Protein AF-A0A5N7IVK4-F1 (afdb_monomer_lite)

Foldseek 3Di:
DPPPVVVVLVVVVVVVVVVQVVQVPPDDDPDDDDQARWDKDFQQDCPDPVGNVLLCVLCVLQVDDSPDPLRIDGARDDDAFDVVSNVVSSVQSVVQSVVCVSPNVSSSVSSVVVVVVCRVPVCSRPPVVVVVD

Sequence (133 aa):
GGGGKKVELNKQQKDYNKAVEESKNAKGDKGVTQAKPNQVHHFATNKSKKYTQQFEQITNKYKLNLDDMWNKELMPHQGRHPYAYHDYMLEQMKKFDKIANGNQDKFLKLYEQVKQKVINNPDMITKDYWNKK

Organism: NCBI:txid238834

InterPro domains:
  IPR032871 AHH domain-containing protein [PF14412] (25-112)

pLDDT: mean 84.59, std 17.97, range [39.44, 98.81]

Structure (mmCIF, N/CA/C/O backbone):
data_AF-A0A5N7IVK4-F1
#
_entry.id   AF-A0A5N7IVK4-F1
#
loop_
_atom_site.group_PDB
_atom_site.id
_atom_site.type_symbol
_atom_site.label_atom_id
_atom_site.label_alt_id
_atom_site.label_comp_id
_atom_site.label_asym_id
_atom_site.label_entity_id
_atom_site.label_seq_id
_atom_site.pdbx_PDB_ins_code
_atom_site.Cartn_x
_atom_site.Cartn_y
_atom_site.Cartn_z
_atom_site.occupancy
_atom_site.B_iso_or_equiv
_atom_site.auth_seq_id
_atom_site.auth_comp_id
_atom_site.auth_asym_id
_atom_site.auth_atom_id
_atom_site.pdbx_PDB_model_num
ATOM 1 N N . GLY A 1 1 ? 1.601 -8.514 30.998 1.00 39.44 1 GLY A N 1
ATOM 2 C CA . GLY A 1 1 ? 2.723 -8.976 30.159 1.00 39.44 1 GLY A CA 1
ATOM 3 C C . GLY A 1 1 ? 2.622 -8.346 28.784 1.00 39.44 1 GLY A C 1
ATOM 4 O O . GLY A 1 1 ? 1.619 -8.554 28.124 1.00 39.44 1 GLY A O 1
ATOM 5 N N . GLY A 1 2 ? 3.604 -7.536 28.379 1.00 44.12 2 GLY A N 1
ATOM 6 C CA . GLY A 1 2 ? 3.595 -6.808 27.094 1.00 44.12 2 GLY A CA 1
ATOM 7 C C . GLY A 1 2 ? 4.959 -6.739 26.394 1.00 44.12 2 GLY A C 1
ATOM 8 O O . GLY A 1 2 ? 5.130 -5.960 25.463 1.00 44.12 2 GLY A O 1
ATOM 9 N N . GLY A 1 3 ? 5.944 -7.526 26.848 1.00 39.94 3 GLY A N 1
ATOM 10 C CA . GLY A 1 3 ? 7.329 -7.456 26.365 1.00 39.94 3 GLY A CA 1
ATOM 11 C C . GLY A 1 3 ? 7.613 -8.231 25.072 1.00 39.94 3 GLY A C 1
ATOM 12 O O . GLY A 1 3 ? 8.464 -7.808 24.299 1.00 39.94 3 GLY A O 1
ATOM 13 N N . GLY A 1 4 ? 6.884 -9.320 24.792 1.00 46.75 4 GLY A N 1
ATOM 14 C CA . GLY A 1 4 ? 7.210 -10.247 23.694 1.00 46.75 4 GLY A CA 1
ATOM 15 C C . GLY A 1 4 ? 7.151 -9.623 22.294 1.00 46.75 4 GLY A C 1
ATOM 16 O O . GLY A 1 4 ? 8.138 -9.652 21.565 1.00 46.75 4 GLY A O 1
ATOM 17 N N . LYS A 1 5 ? 6.037 -8.961 21.945 1.00 50.41 5 LYS A N 1
ATOM 18 C CA . LYS A 1 5 ? 5.843 -8.370 20.604 1.00 50.41 5 LYS A CA 1
ATOM 19 C C . LYS A 1 5 ? 6.836 -7.248 20.280 1.00 50.41 5 LYS A C 1
ATOM 21 O O . LYS A 1 5 ? 7.242 -7.096 19.135 1.00 50.41 5 LYS A O 1
ATOM 26 N N . LYS A 1 6 ? 7.242 -6.455 21.279 1.00 48.50 6 LYS A N 1
ATOM 27 C CA . LYS A 1 6 ? 8.149 -5.311 21.075 1.00 48.50 6 LYS A CA 1
ATOM 28 C C . LYS A 1 6 ? 9.596 -5.764 20.837 1.00 48.50 6 LYS A C 1
ATOM 30 O O . LYS A 1 6 ? 10.315 -5.139 20.064 1.00 48.50 6 LYS A O 1
ATOM 35 N N . VAL A 1 7 ? 10.009 -6.864 21.471 1.00 56.56 7 VAL A N 1
ATOM 36 C CA . VAL A 1 7 ? 11.328 -7.483 21.258 1.00 56.56 7 VAL A CA 1
ATOM 37 C C . VAL A 1 7 ? 11.402 -8.147 19.881 1.00 56.56 7 VAL A C 1
ATOM 39 O O . VAL A 1 7 ? 12.408 -8.000 19.191 1.00 56.56 7 VAL A O 1
ATOM 42 N N . GLU A 1 8 ? 10.327 -8.807 19.450 1.00 60.22 8 GLU A N 1
ATOM 43 C CA . GLU A 1 8 ? 10.246 -9.455 18.137 1.00 60.22 8 GLU A CA 1
ATOM 44 C C . GLU A 1 8 ? 10.251 -8.441 16.981 1.00 60.22 8 GLU A C 1
ATOM 46 O O . GLU A 1 8 ? 11.047 -8.587 16.055 1.00 60.22 8 GLU A O 1
ATOM 51 N N . LEU A 1 9 ? 9.489 -7.342 17.091 1.00 52.50 9 LEU A N 1
ATOM 52 C CA . LEU A 1 9 ? 9.530 -6.226 16.131 1.00 52.50 9 LEU A CA 1
ATOM 53 C C . LEU A 1 9 ? 10.931 -5.602 16.027 1.00 52.50 9 LEU A C 1
ATOM 55 O O . LEU A 1 9 ? 11.411 -5.328 14.929 1.00 52.50 9 LEU A O 1
ATOM 59 N N . ASN A 1 10 ? 11.627 -5.430 17.156 1.00 62.62 10 ASN A N 1
ATOM 60 C CA . ASN A 1 10 ? 12.996 -4.907 17.167 1.00 62.62 10 ASN A CA 1
ATOM 61 C C . ASN A 1 10 ? 14.008 -5.874 16.533 1.00 62.62 10 ASN A C 1
A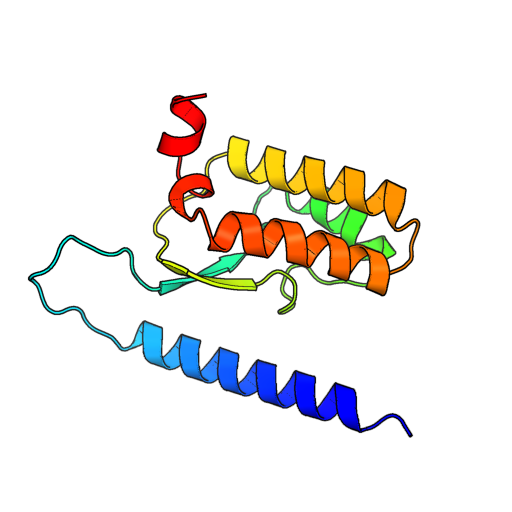TOM 63 O O . ASN A 1 10 ? 14.979 -5.425 15.923 1.00 62.62 10 ASN A O 1
ATOM 67 N N . LYS A 1 11 ? 13.808 -7.189 16.676 1.00 70.06 11 LYS A N 1
ATOM 68 C CA . LYS A 1 11 ? 14.648 -8.200 16.024 1.00 70.06 11 LYS A CA 1
ATOM 69 C C . LYS A 1 11 ? 14.399 -8.220 14.516 1.00 70.06 11 LYS A C 1
ATOM 71 O O . LYS A 1 11 ? 15.352 -8.107 13.755 1.00 70.06 11 LYS A O 1
ATOM 76 N N . GLN A 1 12 ? 13.136 -8.235 14.098 1.00 63.88 12 GLN A N 1
ATOM 77 C CA . GLN A 1 12 ? 12.758 -8.189 12.686 1.00 63.88 12 GLN A CA 1
ATOM 78 C C . GLN A 1 12 ? 13.276 -6.911 11.999 1.00 63.88 12 GLN A C 1
ATOM 80 O O . GLN A 1 12 ? 13.771 -6.977 10.878 1.00 63.88 12 GLN A O 1
ATOM 85 N N . GLN A 1 13 ? 13.269 -5.767 12.696 1.00 63.31 13 GLN A N 1
ATOM 86 C CA . GLN A 1 13 ? 13.864 -4.519 12.204 1.00 63.31 13 GLN A CA 1
ATOM 87 C C . GLN A 1 13 ? 15.392 -4.602 12.052 1.00 63.31 13 GLN A C 1
ATOM 89 O O . GLN A 1 13 ? 15.940 -4.058 11.091 1.00 63.31 13 GLN A O 1
ATOM 94 N N . LYS A 1 14 ? 16.094 -5.271 12.978 1.00 71.81 14 LYS A N 1
ATOM 95 C CA . LYS A 1 14 ? 17.550 -5.484 12.888 1.00 71.81 14 LYS A CA 1
ATOM 96 C C . LYS A 1 14 ? 17.917 -6.417 11.738 1.00 71.81 14 LYS A C 1
ATOM 98 O O . LYS A 1 14 ? 18.824 -6.090 10.976 1.00 71.81 14 LYS A O 1
ATOM 103 N N . ASP A 1 15 ? 17.203 -7.529 11.601 1.00 74.31 15 ASP A N 1
ATOM 104 C CA . ASP A 1 15 ? 17.441 -8.517 10.546 1.00 74.31 15 ASP A CA 1
ATOM 105 C C . ASP A 1 15 ? 17.164 -7.905 9.164 1.00 74.31 15 ASP A C 1
ATOM 107 O O . ASP A 1 15 ? 17.970 -8.051 8.244 1.00 74.31 15 ASP A O 1
ATOM 111 N N . TYR A 1 16 ? 16.098 -7.105 9.052 1.00 69.31 16 TYR A N 1
ATOM 112 C CA . TYR A 1 16 ? 15.799 -6.311 7.862 1.00 69.31 16 TYR A CA 1
ATOM 113 C C . TYR A 1 16 ? 16.929 -5.329 7.518 1.00 69.31 16 TYR A C 1
ATOM 115 O O . TYR A 1 16 ? 17.406 -5.306 6.386 1.00 69.31 16 TYR A O 1
ATOM 123 N N . ASN A 1 17 ? 17.408 -4.546 8.491 1.00 74.62 17 ASN A N 1
ATOM 124 C CA . ASN A 1 17 ? 18.499 -3.598 8.252 1.00 74.62 17 ASN A CA 1
ATOM 125 C C . ASN A 1 17 ? 19.785 -4.314 7.804 1.00 74.62 17 ASN A C 1
ATOM 127 O O . ASN A 1 17 ? 20.458 -3.832 6.898 1.00 74.62 17 ASN A O 1
ATOM 131 N N . LYS A 1 18 ? 20.102 -5.481 8.382 1.00 78.94 18 LYS A N 1
ATOM 132 C CA . LYS A 1 18 ? 21.262 -6.292 7.983 1.00 78.94 18 LYS A CA 1
ATOM 133 C C . LYS A 1 18 ? 21.142 -6.786 6.539 1.00 78.94 18 LYS A C 1
ATOM 135 O O . LYS A 1 18 ? 22.077 -6.600 5.766 1.00 78.94 18 LYS A O 1
ATOM 140 N N . ALA A 1 19 ? 19.987 -7.334 6.156 1.00 72.38 19 ALA A N 1
ATOM 141 C CA . ALA A 1 19 ? 19.742 -7.814 4.795 1.00 72.38 19 ALA A CA 1
ATOM 142 C C . ALA A 1 19 ? 19.838 -6.688 3.747 1.00 72.38 19 ALA A C 1
ATOM 144 O O . ALA A 1 19 ? 20.356 -6.895 2.650 1.00 72.38 19 ALA A O 1
ATOM 145 N N . VAL A 1 20 ? 19.385 -5.478 4.096 1.00 67.88 20 VAL A N 1
ATOM 146 C CA . VAL A 1 20 ? 19.503 -4.287 3.239 1.00 67.88 20 VAL A CA 1
ATOM 147 C C . VAL A 1 20 ? 20.958 -3.838 3.072 1.00 67.88 20 VAL A C 1
ATOM 149 O O . VAL A 1 20 ? 21.345 -3.423 1.982 1.00 67.88 20 VAL A O 1
ATOM 152 N N . GLU A 1 21 ? 21.782 -3.909 4.118 1.00 70.56 21 GLU A N 1
ATOM 153 C CA . GLU A 1 21 ? 23.212 -3.586 4.005 1.00 70.56 21 GLU A CA 1
ATOM 154 C C . GLU A 1 21 ? 23.985 -4.646 3.203 1.00 70.56 21 GLU A C 1
ATOM 156 O O . GLU A 1 21 ? 24.858 -4.309 2.402 1.00 70.56 21 GLU A O 1
ATOM 161 N N . GLU A 1 22 ? 23.628 -5.923 3.343 1.00 72.25 22 GLU A N 1
ATOM 162 C CA . GLU A 1 22 ? 24.202 -7.015 2.549 1.00 72.25 22 GLU A CA 1
ATOM 163 C C . GLU A 1 22 ? 23.844 -6.883 1.057 1.00 72.25 2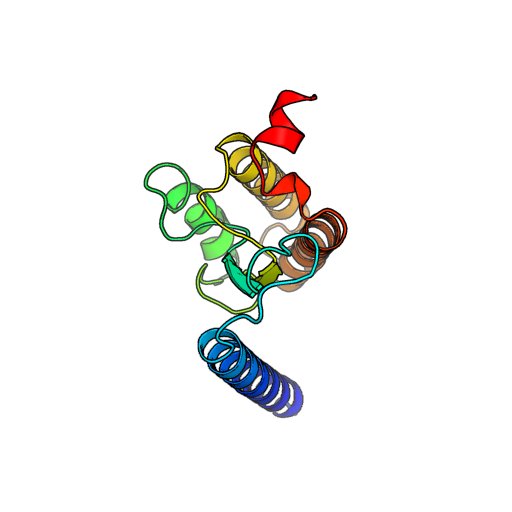2 GLU A C 1
ATOM 165 O O . GLU A 1 22 ? 24.716 -7.044 0.200 1.00 72.25 22 GLU A O 1
ATOM 170 N N . SER A 1 23 ? 22.603 -6.496 0.725 1.00 63.66 23 SER A N 1
ATOM 171 C CA . SER A 1 23 ? 22.173 -6.328 -0.671 1.00 63.66 23 SER A CA 1
ATOM 172 C C . SER A 1 23 ? 22.825 -5.133 -1.374 1.00 63.66 23 SER A C 1
ATOM 174 O O . SER A 1 23 ? 23.066 -5.190 -2.580 1.00 63.66 23 SER A O 1
ATOM 176 N N . LYS A 1 24 ? 23.174 -4.067 -0.639 1.00 59.81 24 LYS A N 1
ATOM 177 C CA . LYS A 1 24 ? 23.931 -2.919 -1.173 1.00 59.81 24 LYS A CA 1
ATOM 178 C C . LYS A 1 24 ? 25.370 -3.278 -1.561 1.00 59.81 24 LYS A C 1
ATOM 180 O O . LYS A 1 24 ? 25.922 -2.647 -2.460 1.00 59.81 24 LYS A O 1
ATOM 185 N N . ASN A 1 25 ? 25.971 -4.267 -0.895 1.00 55.34 25 ASN A N 1
ATOM 186 C CA . ASN A 1 25 ? 27.380 -4.633 -1.073 1.00 55.34 25 ASN A CA 1
ATOM 187 C C . ASN A 1 25 ? 27.618 -5.739 -2.114 1.00 55.34 25 ASN A C 1
ATOM 189 O O . ASN A 1 25 ? 28.764 -5.970 -2.505 1.00 55.34 25 ASN A O 1
ATOM 193 N N . ALA A 1 26 ? 26.564 -6.390 -2.612 1.00 56.19 26 ALA A N 1
ATOM 194 C CA . ALA A 1 26 ? 26.670 -7.384 -3.676 1.00 56.19 26 ALA A CA 1
ATOM 195 C C . ALA A 1 26 ? 26.950 -6.710 -5.037 1.00 56.19 26 ALA A C 1
ATOM 197 O O . ALA A 1 26 ? 26.041 -6.385 -5.803 1.00 56.19 26 ALA A O 1
ATOM 198 N N . LYS A 1 27 ? 28.232 -6.478 -5.351 1.00 47.84 27 LYS A N 1
ATOM 199 C CA . LYS A 1 27 ? 28.678 -6.125 -6.708 1.00 47.84 27 LYS A CA 1
ATOM 200 C C . LYS A 1 27 ? 28.568 -7.359 -7.607 1.00 47.84 27 LYS A C 1
ATOM 202 O O . LYS A 1 27 ? 29.120 -8.406 -7.294 1.00 47.84 27 LYS A O 1
ATOM 207 N N . GLY A 1 28 ? 27.808 -7.204 -8.691 1.00 50.00 28 GLY A N 1
ATOM 208 C CA . GLY A 1 28 ? 27.343 -8.285 -9.552 1.00 50.00 28 GLY A CA 1
ATOM 209 C C . GLY A 1 28 ? 28.432 -9.018 -10.327 1.00 50.00 28 GLY A C 1
ATOM 210 O O . GLY A 1 28 ? 29.359 -8.404 -10.858 1.00 50.00 28 GLY A O 1
ATOM 211 N N . ASP A 1 29 ? 28.229 -10.327 -10.444 1.00 41.09 29 ASP A N 1
ATOM 212 C CA . ASP A 1 29 ? 28.932 -11.178 -11.391 1.00 41.09 29 ASP A CA 1
ATOM 213 C C . ASP A 1 29 ? 28.067 -11.372 -12.647 1.00 41.09 29 ASP A C 1
ATOM 215 O O . ASP A 1 29 ? 26.850 -11.580 -12.582 1.00 41.09 29 ASP A O 1
ATOM 219 N N . LYS A 1 30 ? 28.686 -11.188 -13.812 1.00 48.69 30 LYS A N 1
ATOM 220 C CA . LYS A 1 30 ? 28.020 -11.124 -15.117 1.00 48.69 30 LYS A CA 1
ATOM 221 C C . LYS A 1 30 ? 27.851 -12.536 -15.664 1.00 48.69 30 LYS A C 1
ATOM 223 O O . LYS A 1 30 ? 28.805 -13.082 -16.206 1.00 48.69 30 LYS A O 1
ATOM 228 N N . GLY A 1 31 ? 26.642 -13.096 -15.620 1.00 45.00 31 GLY A N 1
ATOM 229 C CA . GLY A 1 31 ? 26.423 -14.359 -16.332 1.00 45.00 31 GLY A CA 1
ATOM 230 C C . GLY A 1 31 ? 25.178 -15.173 -16.017 1.00 45.00 31 GLY A C 1
ATOM 231 O O . GLY A 1 31 ? 25.266 -16.385 -16.079 1.00 45.00 31 GLY A O 1
ATOM 232 N N . VAL A 1 32 ? 24.032 -14.578 -15.688 1.00 41.41 32 VAL A N 1
ATOM 233 C CA . VAL A 1 32 ? 22.738 -15.286 -15.616 1.00 41.41 32 VAL A CA 1
ATOM 234 C C . VAL A 1 32 ? 21.662 -14.242 -15.924 1.00 41.41 32 VAL A C 1
ATOM 236 O O . VAL A 1 32 ? 21.833 -13.095 -15.515 1.00 41.41 32 VAL A O 1
ATOM 239 N N . THR A 1 33 ? 20.616 -14.588 -16.689 1.00 47.25 33 THR A N 1
ATOM 240 C CA . THR A 1 33 ? 19.435 -13.744 -17.005 1.00 47.25 33 THR A CA 1
ATOM 241 C C . THR A 1 33 ? 19.232 -12.635 -15.969 1.00 47.25 33 THR A C 1
ATOM 243 O O . THR A 1 33 ? 18.952 -12.977 -14.824 1.00 47.25 33 THR A O 1
ATOM 246 N N . GLN A 1 34 ? 19.451 -11.355 -16.325 1.00 51.41 34 GLN A N 1
ATOM 247 C CA . GLN A 1 34 ? 19.572 -10.237 -15.368 1.00 51.41 34 GLN A CA 1
ATOM 248 C C . GLN A 1 34 ? 18.381 -10.178 -14.396 1.00 51.41 34 GLN A C 1
ATOM 250 O O . GLN A 1 34 ? 17.379 -9.508 -14.648 1.00 51.41 34 GLN A O 1
ATOM 255 N N . ALA A 1 35 ? 18.498 -10.869 -13.264 1.00 66.62 35 ALA A N 1
ATOM 256 C CA . ALA A 1 35 ? 17.595 -10.709 -12.147 1.00 66.62 35 ALA A CA 1
ATOM 257 C C . ALA A 1 35 ? 17.800 -9.284 -11.630 1.00 66.62 35 ALA A C 1
ATOM 259 O O . ALA A 1 35 ? 18.933 -8.844 -11.414 1.00 66.62 35 ALA A O 1
ATOM 260 N N . LYS A 1 36 ? 16.708 -8.524 -11.504 1.00 76.00 36 LYS A N 1
ATOM 261 C CA . LYS A 1 36 ? 16.769 -7.155 -10.980 1.00 76.00 36 LYS A CA 1
ATOM 262 C C . LYS A 1 36 ? 17.384 -7.191 -9.574 1.00 76.00 36 LYS A C 1
ATOM 264 O O . LYS A 1 36 ? 17.096 -8.131 -8.832 1.00 76.00 36 LYS A O 1
ATOM 269 N N . PRO A 1 37 ? 18.202 -6.195 -9.190 1.00 85.00 37 PRO A N 1
ATOM 270 C CA . PRO A 1 37 ? 18.767 -6.153 -7.849 1.00 85.00 37 PRO A CA 1
ATOM 271 C C . PRO A 1 37 ? 17.654 -6.121 -6.797 1.00 85.00 37 PRO A C 1
ATOM 273 O O . PRO A 1 37 ? 16.605 -5.506 -7.000 1.00 85.00 37 PRO A O 1
ATOM 276 N N . ASN A 1 38 ? 17.904 -6.761 -5.657 1.00 85.44 38 ASN A N 1
ATOM 277 C CA . ASN A 1 38 ? 17.010 -6.683 -4.511 1.00 85.44 38 ASN A CA 1
ATOM 278 C C . ASN A 1 38 ? 17.085 -5.284 -3.891 1.00 85.44 38 ASN A C 1
ATOM 280 O O . ASN A 1 38 ? 18.141 -4.848 -3.427 1.00 85.44 38 ASN A O 1
ATOM 284 N N . GLN A 1 39 ? 15.954 -4.587 -3.875 1.00 87.38 39 GLN A N 1
ATOM 285 C CA . GLN A 1 39 ? 15.816 -3.251 -3.312 1.00 87.38 39 GLN A CA 1
ATOM 286 C C . GLN A 1 39 ? 14.650 -3.210 -2.324 1.00 87.38 39 GLN A C 1
ATOM 288 O O . GLN A 1 39 ? 13.703 -3.994 -2.411 1.00 87.38 39 GLN A O 1
ATOM 293 N N . VAL A 1 40 ? 14.751 -2.302 -1.352 1.00 90.88 40 VAL A N 1
ATOM 294 C CA . VAL A 1 40 ? 13.653 -2.006 -0.432 1.00 90.88 40 VAL A CA 1
ATOM 295 C C . VAL A 1 40 ? 12.518 -1.376 -1.224 1.00 90.88 40 VAL A C 1
ATOM 297 O O . VAL A 1 40 ? 12.628 -0.238 -1.688 1.00 90.88 40 VAL A O 1
ATOM 300 N N . HIS A 1 41 ? 11.424 -2.113 -1.327 1.00 93.19 41 HIS A N 1
ATOM 301 C CA . HIS A 1 41 ? 10.229 -1.710 -2.032 1.00 93.19 41 HIS A CA 1
ATOM 302 C C . HIS A 1 41 ? 9.188 -1.150 -1.059 1.00 93.19 41 HIS A C 1
ATOM 304 O O . HIS A 1 41 ? 8.783 -1.837 -0.123 1.00 93.19 41 HIS A O 1
ATOM 310 N N . HIS A 1 42 ? 8.704 0.070 -1.309 1.00 95.62 42 HIS A N 1
ATOM 311 C CA . HIS A 1 42 ? 7.529 0.630 -0.632 1.00 95.62 42 HIS A CA 1
ATOM 312 C C . HIS A 1 42 ? 6.271 0.341 -1.453 1.00 95.62 42 HIS A C 1
ATOM 314 O O . HIS A 1 42 ? 6.111 0.894 -2.543 1.00 95.62 42 HIS A O 1
ATOM 320 N N . PHE A 1 43 ? 5.351 -0.472 -0.928 1.00 96.75 43 PHE A N 1
ATOM 321 C CA . PHE A 1 43 ? 4.122 -0.844 -1.647 1.00 96.75 43 PHE A CA 1
ATOM 322 C C . PHE A 1 43 ? 3.178 0.357 -1.826 1.00 96.75 43 PHE A C 1
ATOM 324 O O . PHE A 1 43 ? 2.744 0.672 -2.936 1.00 96.75 43 PHE A O 1
ATOM 331 N N . ALA A 1 44 ? 2.913 1.090 -0.746 1.00 97.50 44 ALA A N 1
ATOM 332 C CA . ALA A 1 44 ? 2.342 2.431 -0.781 1.00 97.50 44 ALA A CA 1
ATOM 333 C C . ALA A 1 44 ? 3.478 3.464 -0.744 1.00 97.50 44 ALA A C 1
ATOM 335 O O . ALA A 1 44 ? 4.236 3.545 0.219 1.00 97.50 44 ALA A O 1
ATOM 336 N N . THR A 1 45 ? 3.637 4.263 -1.798 1.00 95.69 45 THR A N 1
ATOM 337 C CA . THR A 1 45 ? 4.761 5.210 -1.867 1.00 95.69 45 THR A CA 1
ATOM 338 C C . THR A 1 45 ? 4.601 6.369 -0.880 1.00 95.69 45 THR A C 1
ATOM 340 O O . THR A 1 45 ? 3.535 6.971 -0.790 1.00 95.69 45 THR A O 1
ATOM 343 N N . ASN A 1 46 ? 5.692 6.725 -0.196 1.00 95.81 46 ASN A N 1
ATOM 344 C CA . ASN A 1 46 ? 5.805 7.933 0.626 1.00 95.81 46 ASN A CA 1
ATOM 345 C C . ASN A 1 46 ? 6.485 9.109 -0.104 1.00 95.81 46 ASN A C 1
ATOM 347 O O . ASN A 1 46 ? 6.666 10.173 0.477 1.00 95.81 46 ASN A O 1
ATOM 351 N N . LYS A 1 47 ? 6.845 8.961 -1.387 1.00 92.94 47 LYS A N 1
ATOM 352 C CA . LYS A 1 47 ? 7.617 9.967 -2.152 1.00 92.94 47 LYS A CA 1
ATOM 353 C C . LYS A 1 47 ? 6.863 10.576 -3.338 1.00 92.94 47 LYS A C 1
ATOM 355 O O . LYS A 1 47 ? 7.414 11.414 -4.051 1.00 92.94 47 LYS A O 1
ATOM 360 N N . SER A 1 48 ? 5.623 10.162 -3.599 1.00 94.50 48 SER A N 1
ATOM 361 C CA . SER A 1 48 ? 4.863 10.639 -4.756 1.00 94.50 48 SER A CA 1
ATOM 362 C C . SER A 1 48 ? 3.985 11.837 -4.423 1.00 94.50 48 SER A C 1
ATOM 364 O O . SER A 1 48 ? 3.045 11.727 -3.641 1.00 94.50 48 SER A O 1
ATOM 366 N N . LYS A 1 49 ? 4.181 12.945 -5.147 1.00 95.31 49 LYS A N 1
ATOM 367 C CA . LYS A 1 49 ? 3.304 14.127 -5.070 1.00 95.31 49 LYS A CA 1
ATOM 368 C C . LYS A 1 49 ? 1.827 13.811 -5.353 1.00 95.31 49 LYS A C 1
ATOM 370 O O . LYS A 1 49 ? 0.958 14.503 -4.846 1.00 95.31 49 LYS A O 1
ATOM 375 N N . LYS A 1 50 ? 1.540 12.779 -6.160 1.00 96.31 50 LYS A N 1
ATOM 376 C CA . LYS A 1 50 ? 0.168 12.376 -6.523 1.00 96.31 50 LYS A CA 1
ATOM 377 C C . LYS A 1 50 ? -0.474 11.445 -5.488 1.00 96.31 50 LYS A C 1
ATOM 379 O O . LYS A 1 50 ? -1.684 11.507 -5.284 1.00 96.31 50 LYS A O 1
ATOM 384 N N . TYR A 1 51 ? 0.308 10.558 -4.871 1.00 98.00 51 TYR A N 1
ATOM 385 C CA . TYR A 1 51 ? -0.242 9.436 -4.101 1.00 98.00 51 TYR A CA 1
ATOM 386 C C . TYR A 1 51 ? 0.020 9.503 -2.599 1.00 98.00 51 TYR A C 1
ATOM 388 O O . TYR A 1 51 ? -0.840 9.050 -1.849 1.00 98.00 51 TYR A O 1
ATOM 396 N N . THR A 1 52 ? 1.145 10.076 -2.154 1.00 98.12 52 THR A N 1
ATOM 397 C CA . THR A 1 52 ? 1.547 10.054 -0.737 1.00 98.12 52 THR A CA 1
ATOM 398 C C . THR A 1 52 ? 0.427 10.562 0.170 1.00 98.12 52 THR A C 1
ATOM 400 O O . THR A 1 52 ? -0.002 9.839 1.061 1.00 98.12 52 THR A O 1
ATOM 403 N N . GLN A 1 53 ? -0.148 11.732 -0.130 1.00 98.38 53 GLN A N 1
ATOM 404 C CA . GLN A 1 53 ? -1.209 12.321 0.694 1.00 98.38 53 GLN A CA 1
ATOM 405 C C . GLN A 1 53 ? -2.458 11.427 0.796 1.00 98.38 53 GLN A C 1
ATOM 407 O O . GLN A 1 53 ? -3.079 11.344 1.851 1.00 98.38 53 GLN A O 1
ATOM 412 N N . GLN A 1 54 ? -2.829 10.729 -0.282 1.00 98.62 54 GLN A N 1
ATOM 413 C CA . GLN A 1 54 ? -4.000 9.844 -0.282 1.00 98.62 54 GLN A CA 1
ATOM 414 C C . GLN A 1 54 ? -3.750 8.572 0.534 1.00 98.62 54 GLN A C 1
ATOM 416 O O . GLN A 1 54 ? -4.661 8.068 1.191 1.00 98.62 54 GLN A O 1
ATOM 421 N N . PHE A 1 55 ? -2.520 8.058 0.510 1.00 98.69 55 PHE A N 1
ATOM 422 C CA . PHE A 1 55 ? -2.125 6.955 1.373 1.00 98.69 55 PHE A CA 1
ATOM 423 C C . PHE A 1 55 ? -2.105 7.383 2.844 1.00 98.69 55 PHE A C 1
ATOM 425 O O . PHE A 1 55 ? -2.714 6.704 3.667 1.00 98.69 55 PHE A O 1
ATOM 432 N N . GLU A 1 56 ? -1.514 8.538 3.159 1.00 98.56 56 GLU A N 1
ATOM 433 C CA . GLU A 1 56 ? -1.461 9.090 4.521 1.00 98.56 56 GLU A CA 1
ATOM 434 C C . GLU A 1 56 ? -2.855 9.347 5.101 1.00 98.56 56 GLU A C 1
ATOM 436 O O . GLU A 1 56 ? -3.118 9.014 6.254 1.00 98.56 56 GLU A O 1
ATOM 441 N N . GLN A 1 57 ? -3.795 9.862 4.303 1.00 98.50 57 GLN A N 1
ATOM 442 C CA . GLN A 1 57 ? -5.190 10.044 4.725 1.00 98.50 57 GLN A CA 1
ATOM 443 C C . GLN A 1 57 ? -5.842 8.747 5.227 1.00 98.50 57 GLN A C 1
ATOM 445 O O . GLN A 1 57 ? -6.693 8.792 6.117 1.00 98.50 57 GLN A O 1
ATOM 450 N N . ILE A 1 58 ? -5.456 7.597 4.670 1.00 98.69 58 ILE A N 1
ATOM 451 C CA . ILE A 1 58 ? -5.932 6.288 5.122 1.00 98.69 58 ILE A CA 1
ATOM 452 C C . ILE A 1 58 ? -5.119 5.838 6.336 1.00 98.69 58 ILE A C 1
ATOM 454 O O . ILE A 1 58 ? -5.696 5.531 7.376 1.00 98.69 58 ILE A O 1
ATOM 458 N N . THR A 1 59 ? -3.788 5.818 6.239 1.00 98.50 59 THR A N 1
ATOM 459 C CA . THR A 1 59 ? -2.919 5.225 7.269 1.00 98.50 59 THR A CA 1
ATOM 460 C C . THR A 1 59 ? -2.916 6.000 8.582 1.00 98.50 59 THR A C 1
ATOM 462 O O . THR A 1 59 ? -2.799 5.386 9.643 1.00 98.50 59 THR A O 1
ATOM 465 N N . ASN A 1 60 ? -3.148 7.315 8.550 1.00 98.38 60 ASN A N 1
ATOM 466 C CA . ASN A 1 60 ? -3.250 8.146 9.751 1.00 98.38 60 ASN A CA 1
ATOM 467 C C . ASN A 1 60 ? -4.419 7.726 10.655 1.00 98.38 60 ASN A C 1
ATOM 469 O O . ASN A 1 60 ? -4.291 7.794 11.877 1.00 98.38 60 ASN A O 1
ATOM 473 N N . LYS A 1 61 ? -5.519 7.198 10.092 1.00 98.31 61 LYS A N 1
ATOM 474 C CA . LYS A 1 61 ? -6.642 6.638 10.876 1.00 98.31 61 LYS A CA 1
ATOM 475 C C . LYS A 1 61 ? -6.212 5.452 11.742 1.00 98.31 61 LYS A C 1
ATOM 477 O O . LYS A 1 61 ? -6.796 5.205 12.791 1.00 98.31 61 LYS A O 1
ATOM 482 N N . TYR A 1 62 ? -5.178 4.745 11.297 1.00 98.44 62 TYR A N 1
ATOM 483 C CA . TYR A 1 62 ? -4.617 3.558 11.934 1.00 98.44 62 TYR A CA 1
ATOM 484 C C . TYR A 1 62 ? -3.299 3.844 12.663 1.00 98.44 62 TYR A C 1
ATOM 486 O O . TYR A 1 62 ? -2.672 2.908 13.147 1.00 98.44 62 TYR A O 1
ATOM 494 N N . LYS A 1 63 ? -2.868 5.115 12.741 1.00 98.12 63 LYS A N 1
ATOM 495 C CA . LYS A 1 63 ? -1.584 5.538 13.334 1.00 98.12 63 LYS A CA 1
ATOM 496 C C . LYS A 1 63 ? -0.367 4.831 12.714 1.00 98.12 63 LYS A C 1
ATOM 498 O O . LYS A 1 63 ? 0.584 4.501 13.416 1.00 98.12 63 LYS A O 1
ATOM 503 N N . LEU A 1 64 ? -0.414 4.585 11.405 1.00 98.25 64 LEU A N 1
ATOM 504 C CA . LEU A 1 64 ? 0.645 3.919 10.644 1.00 98.25 64 LEU A CA 1
ATOM 505 C C . LEU A 1 64 ? 1.436 4.936 9.812 1.00 98.25 64 LEU A C 1
ATOM 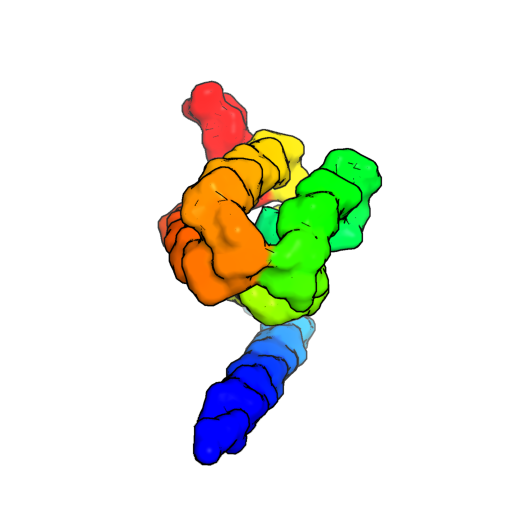507 O O . LEU A 1 64 ? 0.836 5.703 9.052 1.00 98.25 64 LEU A O 1
ATOM 511 N N . ASN A 1 65 ? 2.769 4.905 9.899 1.00 98.12 65 ASN A N 1
ATOM 512 C CA . ASN A 1 65 ? 3.638 5.695 9.030 1.00 98.12 65 ASN A CA 1
ATOM 513 C C . ASN A 1 65 ? 3.959 4.894 7.757 1.00 98.12 65 ASN A C 1
ATOM 515 O O . ASN A 1 65 ? 4.198 3.687 7.806 1.00 98.12 65 ASN A O 1
ATOM 519 N N . LEU A 1 66 ? 3.957 5.555 6.596 1.00 98.12 66 LEU A N 1
ATOM 520 C CA . LEU A 1 66 ? 4.274 4.916 5.315 1.00 98.12 66 LEU A CA 1
ATOM 521 C C . LEU A 1 66 ? 5.732 4.453 5.214 1.00 98.12 66 LEU A C 1
ATOM 523 O O . LEU A 1 66 ? 6.043 3.629 4.357 1.00 98.12 66 LEU A O 1
ATOM 527 N N . ASP A 1 67 ? 6.630 4.963 6.053 1.00 97.25 67 ASP A N 1
ATOM 528 C CA . ASP A 1 67 ? 8.008 4.482 6.116 1.00 97.25 67 ASP A CA 1
ATOM 529 C C . ASP A 1 67 ? 8.208 3.319 7.106 1.00 97.25 67 ASP A C 1
ATOM 531 O O . ASP A 1 67 ? 9.318 2.813 7.249 1.00 97.25 67 ASP A O 1
ATOM 535 N N . ASP A 1 68 ? 7.159 2.830 7.761 1.00 96.25 68 ASP A N 1
ATOM 536 C CA . ASP A 1 68 ? 7.287 1.686 8.664 1.00 96.25 68 ASP A CA 1
ATOM 537 C C . ASP A 1 68 ? 7.401 0.354 7.898 1.00 96.25 68 ASP A C 1
ATOM 539 O O . ASP A 1 68 ? 6.986 0.215 6.743 1.00 96.25 68 ASP A O 1
ATOM 543 N N . MET A 1 69 ? 7.931 -0.669 8.575 1.00 95.94 69 MET A N 1
ATOM 544 C CA . MET A 1 69 ? 8.174 -2.002 8.004 1.00 95.94 69 MET A CA 1
ATOM 545 C C . MET A 1 69 ? 6.941 -2.680 7.399 1.00 95.94 69 MET A C 1
ATOM 547 O O . MET A 1 69 ? 7.080 -3.443 6.450 1.00 95.94 69 MET A O 1
ATOM 551 N N . TRP A 1 70 ? 5.735 -2.423 7.916 1.00 97.81 70 TRP A N 1
ATOM 552 C CA . TRP A 1 70 ? 4.517 -3.060 7.396 1.00 97.81 70 TRP A CA 1
ATOM 553 C C . TRP A 1 70 ? 4.319 -2.790 5.894 1.00 97.81 70 TRP A C 1
ATOM 555 O O . TRP A 1 70 ? 3.752 -3.629 5.197 1.00 97.81 70 TRP A O 1
ATOM 565 N N . ASN A 1 71 ? 4.835 -1.658 5.401 1.00 98.19 71 ASN A N 1
ATOM 566 C CA . ASN A 1 71 ? 4.735 -1.184 4.024 1.00 98.19 71 ASN A CA 1
ATOM 567 C C . ASN A 1 71 ? 6.005 -1.447 3.186 1.00 98.19 71 ASN A C 1
ATOM 569 O O . ASN A 1 71 ? 6.125 -0.948 2.064 1.00 98.19 71 ASN A O 1
ATOM 573 N N . LYS A 1 72 ? 6.970 -2.201 3.720 1.00 96.00 72 LYS A N 1
ATOM 574 C CA . LYS A 1 72 ? 8.260 -2.465 3.078 1.00 96.00 72 LYS A CA 1
ATOM 575 C C . LYS A 1 72 ? 8.486 -3.959 2.883 1.00 96.00 72 LYS A C 1
ATOM 577 O O . LYS A 1 72 ? 8.043 -4.766 3.695 1.00 96.00 72 LYS A O 1
ATOM 582 N N . GLU A 1 73 ? 9.180 -4.310 1.808 1.00 94.31 73 GLU A N 1
ATOM 583 C CA . GLU A 1 73 ? 9.759 -5.641 1.606 1.00 94.31 73 GLU A CA 1
ATOM 584 C C . GLU A 1 73 ? 10.999 -5.545 0.712 1.00 94.31 73 GLU A C 1
ATOM 586 O O . GLU A 1 73 ? 11.092 -4.645 -0.126 1.00 94.31 73 GLU A O 1
ATOM 591 N N . LEU A 1 74 ? 11.952 -6.460 0.879 1.00 91.75 74 LEU A N 1
ATOM 592 C CA . LEU A 1 74 ? 13.085 -6.602 -0.027 1.00 91.75 74 LEU A CA 1
ATOM 593 C C . LEU A 1 74 ? 12.656 -7.428 -1.248 1.00 91.75 74 LEU A C 1
ATOM 595 O O . LEU A 1 74 ? 12.382 -8.620 -1.135 1.00 91.75 74 LEU A O 1
ATOM 599 N N . MET A 1 75 ? 12.599 -6.805 -2.426 1.00 88.56 75 MET A N 1
ATOM 600 C CA . MET A 1 75 ? 12.124 -7.462 -3.650 1.00 88.56 75 MET A CA 1
ATOM 601 C C . MET A 1 75 ? 13.032 -7.174 -4.853 1.00 88.56 75 MET A C 1
ATOM 603 O O . MET A 1 75 ? 13.653 -6.109 -4.905 1.00 88.56 75 MET A O 1
ATOM 607 N N . PRO A 1 76 ? 13.086 -8.070 -5.856 1.00 84.50 76 PRO A N 1
ATOM 608 C CA . PRO A 1 76 ? 13.814 -7.819 -7.094 1.00 84.50 76 PRO A CA 1
ATOM 609 C C . PRO A 1 76 ? 13.073 -6.763 -7.920 1.00 84.50 76 PRO A C 1
ATOM 611 O O . PRO A 1 76 ? 12.092 -7.054 -8.610 1.00 84.50 76 PRO A O 1
ATOM 614 N N . HIS A 1 77 ? 13.524 -5.510 -7.863 1.00 82.62 77 HIS A N 1
ATOM 615 C CA . HIS A 1 77 ? 12.914 -4.428 -8.631 1.00 82.62 77 HIS A CA 1
ATOM 616 C C . HIS A 1 77 ? 13.927 -3.365 -9.055 1.00 82.62 77 HIS A C 1
ATOM 618 O O . HIS A 1 77 ? 14.960 -3.160 -8.430 1.00 82.62 77 HIS A O 1
ATOM 624 N N . GLN A 1 78 ? 13.631 -2.696 -10.170 1.00 79.12 78 GLN A N 1
ATOM 625 C CA . GLN A 1 78 ? 14.448 -1.615 -10.710 1.00 79.12 78 GLN A CA 1
ATOM 626 C C . GLN A 1 78 ? 13.554 -0.628 -11.457 1.00 79.12 78 GLN A C 1
ATOM 628 O O . GLN A 1 78 ? 12.683 -1.029 -12.233 1.00 79.12 78 GLN A O 1
ATOM 633 N N . GLY A 1 79 ? 13.809 0.663 -11.254 1.00 78.56 79 GLY A N 1
ATOM 634 C CA . GLY A 1 79 ? 13.103 1.742 -11.939 1.00 78.56 79 GLY A CA 1
ATOM 635 C C . GLY A 1 79 ? 11.818 2.187 -11.238 1.00 78.56 79 GLY A C 1
ATOM 636 O O . GLY A 1 79 ? 11.517 1.793 -10.114 1.00 78.56 79 GLY A O 1
ATOM 637 N N . ARG A 1 80 ? 11.082 3.084 -11.901 1.00 83.56 80 ARG A N 1
ATOM 638 C CA . ARG A 1 80 ? 9.853 3.683 -11.365 1.00 83.56 80 ARG A CA 1
ATOM 639 C C . ARG A 1 80 ? 8.663 2.745 -11.542 1.00 83.56 80 ARG A C 1
ATOM 641 O O . ARG A 1 80 ? 8.475 2.187 -12.621 1.00 83.56 80 ARG A O 1
ATOM 648 N N . HIS A 1 81 ? 7.817 2.665 -10.521 1.00 88.25 81 HIS A N 1
ATOM 649 C CA . HIS A 1 81 ? 6.528 1.990 -10.633 1.00 88.25 81 HIS A CA 1
ATOM 650 C C . HIS A 1 81 ? 5.559 2.795 -11.511 1.00 88.25 81 HIS A C 1
ATOM 652 O O . HIS A 1 81 ? 5.552 4.032 -11.454 1.00 88.25 81 HIS A O 1
ATOM 658 N N . PRO A 1 82 ? 4.738 2.123 -12.335 1.00 93.31 82 PRO A N 1
ATOM 659 C CA . PRO A 1 82 ? 3.727 2.788 -13.145 1.00 93.31 82 PRO A CA 1
ATOM 660 C C . PRO A 1 82 ? 2.597 3.339 -12.266 1.00 93.31 82 PRO A C 1
ATOM 662 O O . PRO A 1 82 ? 2.307 2.810 -11.193 1.00 93.31 82 PRO A O 1
ATOM 665 N N . TYR A 1 83 ? 1.893 4.365 -12.748 1.00 95.31 83 TYR A N 1
ATOM 666 C CA . TYR A 1 83 ? 0.725 4.909 -12.043 1.00 95.31 83 TYR A CA 1
ATOM 667 C C . TYR A 1 83 ? -0.359 3.860 -11.791 1.00 95.31 83 TYR A C 1
ATOM 669 O O . TYR A 1 83 ? -0.896 3.829 -10.691 1.00 95.31 83 TYR A O 1
ATOM 677 N N . ALA A 1 84 ? -0.573 2.932 -12.727 1.00 96.25 84 ALA A N 1
ATOM 678 C CA . ALA A 1 84 ? -1.529 1.838 -12.568 1.00 96.25 84 ALA A CA 1
ATOM 679 C C . ALA A 1 84 ? -1.246 0.957 -11.333 1.00 96.25 84 ALA A C 1
ATOM 681 O O . ALA A 1 84 ? -2.174 0.544 -10.642 1.00 96.25 84 ALA A O 1
ATOM 682 N N . TYR A 1 85 ? 0.030 0.734 -10.994 1.00 96.31 85 TYR A N 1
ATOM 683 C CA . TYR A 1 85 ? 0.398 0.016 -9.772 1.00 96.31 85 TYR A CA 1
ATOM 684 C C . TYR A 1 85 ? -0.016 0.793 -8.513 1.00 96.31 85 TYR A C 1
ATOM 686 O O . TYR A 1 85 ? -0.605 0.231 -7.588 1.00 96.31 85 TYR A O 1
ATOM 694 N N . HIS A 1 86 ? 0.253 2.100 -8.484 1.00 96.94 86 HIS A N 1
ATOM 695 C CA . HIS A 1 86 ? -0.129 2.943 -7.352 1.00 96.94 86 HIS A CA 1
ATOM 696 C C . HIS A 1 86 ? -1.647 3.140 -7.245 1.00 96.94 86 HIS A C 1
ATOM 698 O O . HIS A 1 86 ? -2.168 3.142 -6.130 1.00 96.94 86 HIS A O 1
ATOM 704 N N . ASP A 1 87 ? -2.357 3.241 -8.371 1.00 97.94 87 ASP A N 1
ATOM 705 C CA . ASP A 1 87 ? -3.820 3.287 -8.411 1.00 97.94 87 ASP A CA 1
ATOM 706 C C . ASP A 1 87 ? -4.411 1.998 -7.819 1.00 97.94 87 ASP A C 1
ATOM 708 O O . ASP A 1 87 ? -5.278 2.065 -6.946 1.00 97.94 87 ASP A O 1
ATOM 712 N N . TYR A 1 88 ? -3.875 0.833 -8.203 1.00 98.00 88 TYR A N 1
ATOM 713 C CA . TYR A 1 88 ? -4.263 -0.458 -7.633 1.00 98.00 88 TYR A CA 1
ATOM 714 C C . TYR A 1 88 ? -4.048 -0.505 -6.117 1.00 98.00 88 TYR A C 1
ATOM 716 O O . TYR A 1 88 ? -4.976 -0.833 -5.377 1.00 98.00 88 TYR A O 1
ATOM 724 N N . MET A 1 89 ? -2.856 -0.149 -5.630 1.00 98.31 89 MET A N 1
ATOM 725 C CA . MET A 1 89 ? -2.572 -0.158 -4.190 1.00 98.31 89 MET A CA 1
ATOM 726 C C . MET A 1 89 ? -3.506 0.778 -3.415 1.00 98.31 89 MET A C 1
ATOM 728 O O . MET A 1 89 ? -4.011 0.410 -2.353 1.00 98.31 89 MET A O 1
ATOM 732 N N . LEU A 1 90 ? -3.795 1.961 -3.962 1.00 98.69 90 LEU A N 1
ATOM 733 C CA . LEU A 1 90 ? -4.720 2.913 -3.353 1.00 98.69 90 LEU A CA 1
ATOM 734 C C . LEU A 1 90 ? -6.157 2.386 -3.317 1.00 98.69 90 LEU A C 1
ATOM 736 O O . LEU A 1 90 ? -6.843 2.548 -2.307 1.00 98.69 90 LEU A O 1
ATOM 740 N N . GLU A 1 91 ? -6.620 1.734 -4.382 1.00 98.62 91 GLU A N 1
ATOM 741 C CA . GLU A 1 91 ? -7.941 1.105 -4.421 1.00 98.62 91 GLU A CA 1
ATOM 742 C C . GLU A 1 91 ? -8.072 0.009 -3.352 1.00 98.62 91 GLU A C 1
ATOM 744 O O . GLU A 1 91 ? -9.071 -0.037 -2.629 1.00 98.62 91 GLU A O 1
ATOM 749 N N . GLN A 1 92 ? -7.049 -0.838 -3.204 1.00 98.69 92 GLN A N 1
ATOM 750 C CA . GLN A 1 92 ? -7.019 -1.878 -2.173 1.00 98.69 92 GLN A CA 1
ATOM 751 C C . GLN A 1 92 ? -7.052 -1.265 -0.770 1.00 98.69 92 GLN A C 1
ATOM 753 O O . GLN A 1 92 ? -7.899 -1.639 0.037 1.00 98.69 92 GLN A O 1
ATOM 758 N N . MET A 1 93 ? -6.231 -0.245 -0.499 1.00 98.75 93 MET A N 1
ATOM 759 C CA . MET A 1 93 ? -6.245 0.448 0.794 1.00 98.75 93 MET A CA 1
ATOM 760 C C . MET A 1 93 ? -7.596 1.102 1.099 1.00 98.75 93 MET A C 1
ATOM 762 O O . MET A 1 93 ? -8.060 1.007 2.230 1.00 98.75 93 MET A O 1
ATOM 766 N N . LYS A 1 94 ? -8.278 1.697 0.110 1.00 98.81 94 LYS A N 1
ATOM 767 C CA . LYS A 1 94 ? -9.637 2.244 0.286 1.00 98.81 94 LYS A CA 1
ATOM 768 C C . LYS A 1 94 ? -10.662 1.156 0.621 1.00 98.81 94 LYS A C 1
ATOM 770 O O . LYS A 1 94 ? -11.553 1.387 1.435 1.00 98.81 94 LYS A O 1
ATOM 775 N N . LYS A 1 95 ? -10.561 -0.029 0.007 1.00 98.75 95 LYS A N 1
ATOM 776 C CA . LYS A 1 95 ? -11.419 -1.182 0.343 1.00 98.75 95 LYS A CA 1
ATOM 777 C C . LYS A 1 95 ? -11.149 -1.667 1.763 1.00 98.75 95 LYS A C 1
ATOM 779 O O . LYS A 1 95 ? -12.089 -1.875 2.526 1.00 98.75 95 LYS A O 1
ATOM 784 N N . PHE A 1 96 ? -9.878 -1.805 2.129 1.00 98.62 96 PHE A N 1
ATOM 785 C CA . PHE A 1 96 ? -9.487 -2.259 3.460 1.00 98.62 96 PHE A CA 1
ATOM 786 C C . PHE A 1 96 ? -9.879 -1.255 4.530 1.00 98.62 96 PHE A C 1
ATOM 788 O O . PHE A 1 96 ? -10.357 -1.676 5.572 1.00 98.62 96 PHE A O 1
ATOM 795 N N . ASP A 1 97 ? -9.779 0.045 4.252 1.00 98.69 97 ASP A N 1
ATOM 796 C CA . ASP A 1 97 ? -10.223 1.100 5.161 1.00 98.69 97 ASP A CA 1
ATOM 797 C C . ASP A 1 97 ? -11.710 0.955 5.517 1.00 98.69 97 ASP A C 1
ATOM 799 O O . ASP A 1 97 ? -12.075 0.940 6.691 1.00 98.69 97 ASP A O 1
ATOM 803 N N . LYS A 1 98 ? -12.566 0.731 4.510 1.00 98.56 98 LYS A N 1
ATOM 804 C CA . LYS A 1 98 ? -14.003 0.483 4.718 1.00 98.56 98 LYS A CA 1
ATOM 805 C C . LYS A 1 98 ? -14.267 -0.767 5.561 1.00 98.56 98 LYS A C 1
ATOM 807 O O . LYS A 1 98 ? -15.160 -0.766 6.399 1.00 98.56 98 LYS A O 1
ATOM 812 N N . ILE A 1 99 ? -13.507 -1.839 5.336 1.00 98.31 99 ILE A N 1
ATOM 813 C CA . ILE A 1 99 ? -13.678 -3.118 6.043 1.00 98.31 99 ILE A CA 1
ATOM 814 C C . ILE A 1 99 ? -13.133 -3.045 7.477 1.00 98.31 99 ILE A C 1
ATOM 816 O O . ILE A 1 99 ? -13.697 -3.654 8.392 1.00 98.31 99 ILE A O 1
ATOM 820 N N 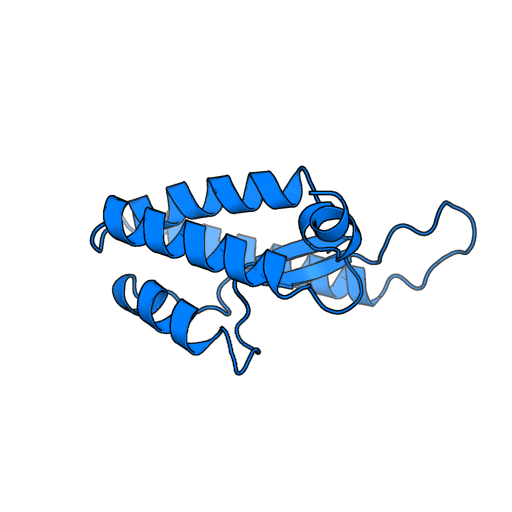. ALA A 1 100 ? -12.005 -2.366 7.664 1.00 98.25 100 ALA A N 1
ATOM 821 C CA . ALA A 1 100 ? -11.295 -2.257 8.928 1.00 98.25 100 ALA A CA 1
ATOM 822 C C . ALA A 1 100 ? -11.941 -1.234 9.862 1.00 98.25 100 ALA A C 1
ATOM 824 O O . ALA A 1 100 ? -11.953 -1.461 11.069 1.00 98.25 100 ALA A O 1
ATOM 825 N N . ASN A 1 101 ? -12.516 -0.161 9.312 1.00 97.75 101 ASN A N 1
ATOM 826 C CA . ASN A 1 101 ? -13.261 0.862 10.043 1.00 97.75 101 ASN A CA 1
ATOM 827 C C . ASN A 1 101 ? -12.508 1.368 11.291 1.00 97.75 101 ASN A C 1
ATOM 829 O O . ASN A 1 101 ? -13.030 1.349 12.403 1.00 97.75 101 ASN A O 1
ATOM 833 N N . GLY A 1 102 ? -11.233 1.736 11.119 1.00 97.00 102 GLY A N 1
ATOM 834 C CA . GLY A 1 102 ? -10.361 2.202 12.207 1.00 97.00 102 GLY A CA 1
ATOM 835 C C . GLY A 1 102 ? -9.674 1.096 13.024 1.00 97.00 102 GLY A C 1
ATOM 836 O O . GLY A 1 102 ? -8.783 1.392 13.816 1.00 97.00 102 GLY A O 1
ATOM 837 N N . ASN A 1 103 ? -10.002 -0.185 12.814 1.00 98.38 103 ASN A N 1
ATOM 838 C CA . ASN A 1 103 ? -9.279 -1.298 13.435 1.00 98.38 103 ASN A CA 1
ATOM 839 C C . ASN A 1 103 ? -7.940 -1.573 12.720 1.00 98.38 103 ASN A C 1
ATOM 841 O O . ASN A 1 103 ? -7.907 -2.133 11.622 1.00 98.38 103 ASN A O 1
ATOM 845 N N . GLN A 1 104 ? -6.832 -1.207 13.367 1.00 98.50 104 GLN A N 1
ATOM 846 C CA . GLN A 1 104 ? -5.474 -1.335 12.825 1.00 98.50 104 GLN A CA 1
ATOM 847 C C . GLN A 1 104 ? -5.077 -2.782 12.510 1.00 98.50 104 GLN A C 1
ATOM 849 O O . GLN A 1 104 ? -4.575 -3.045 11.419 1.00 98.50 104 GLN A O 1
ATOM 854 N N . ASP A 1 105 ? -5.342 -3.730 13.410 1.00 98.38 105 ASP A N 1
ATOM 855 C CA . ASP A 1 105 ? -4.969 -5.136 13.209 1.00 98.38 105 ASP A CA 1
ATOM 856 C C . ASP A 1 105 ? -5.695 -5.742 12.000 1.00 98.38 105 ASP A C 1
ATOM 858 O O . ASP A 1 105 ? -5.106 -6.466 11.193 1.00 98.38 105 ASP A O 1
ATOM 862 N N . LYS A 1 106 ? -6.977 -5.400 11.824 1.00 98.62 106 LYS A N 1
ATOM 863 C CA . LYS A 1 106 ? -7.774 -5.836 10.673 1.00 98.62 106 LYS A CA 1
ATOM 864 C C . LYS A 1 106 ? -7.263 -5.222 9.370 1.00 98.62 106 LYS A C 1
ATOM 866 O O . LYS A 1 106 ? -7.177 -5.934 8.370 1.00 98.62 106 LYS A O 1
ATOM 871 N N . PHE A 1 107 ? -6.899 -3.938 9.384 1.00 98.75 107 PHE A N 1
ATOM 872 C CA . PHE A 1 107 ? -6.300 -3.272 8.228 1.00 98.75 107 PHE A CA 1
ATOM 873 C C . PHE A 1 107 ? -4.982 -3.940 7.824 1.00 98.75 107 PHE A C 1
ATOM 875 O O . PHE A 1 107 ? -4.827 -4.325 6.667 1.00 98.75 107 PHE A O 1
ATOM 882 N N . LEU A 1 108 ? -4.068 -4.145 8.778 1.00 98.69 108 LEU A N 1
ATOM 883 C CA . LEU A 1 108 ? -2.767 -4.770 8.529 1.00 98.69 108 LEU A CA 1
ATOM 884 C C . LEU A 1 108 ? -2.905 -6.205 8.011 1.00 98.69 108 LEU A C 1
ATOM 886 O O . LEU A 1 108 ? -2.196 -6.583 7.083 1.00 98.69 108 LEU A O 1
ATOM 890 N N . LYS A 1 109 ? -3.859 -6.988 8.533 1.00 98.44 109 LYS A N 1
ATOM 891 C CA . LYS A 1 109 ? -4.119 -8.351 8.042 1.00 98.44 109 LYS A CA 1
ATOM 892 C C . LYS A 1 109 ? -4.559 -8.371 6.574 1.00 98.44 109 LYS A C 1
ATOM 894 O O . LYS A 1 109 ? -4.109 -9.227 5.819 1.00 98.44 109 LYS A O 1
ATOM 899 N N . LEU A 1 110 ? -5.422 -7.441 6.162 1.00 98.62 110 LEU A N 1
ATOM 900 C CA . LEU A 1 110 ? -5.847 -7.304 4.761 1.00 98.62 110 LEU A CA 1
ATOM 901 C C . LEU A 1 110 ? -4.714 -6.766 3.878 1.00 98.62 110 LEU A C 1
ATOM 903 O O . LEU A 1 110 ? -4.514 -7.230 2.756 1.00 98.62 110 LEU A O 1
ATOM 907 N N . TYR A 1 111 ? -3.942 -5.813 4.400 1.00 98.56 111 TYR A N 1
ATOM 908 C CA . TYR A 1 111 ? -2.802 -5.246 3.696 1.00 98.56 111 TYR A CA 1
ATOM 909 C C . TYR A 1 111 ? -1.711 -6.291 3.425 1.00 98.56 111 TYR A C 1
ATOM 911 O O . TYR A 1 111 ? -1.155 -6.353 2.331 1.00 98.56 111 TYR A O 1
ATOM 919 N N . GLU A 1 112 ? -1.446 -7.178 4.380 1.00 98.19 112 GLU A N 1
ATOM 920 C CA . GLU A 1 112 ? -0.477 -8.254 4.184 1.00 98.19 112 GLU A CA 1
ATOM 921 C C . GLU A 1 112 ? -0.909 -9.203 3.053 1.00 98.19 112 GLU A C 1
ATOM 923 O O . GLU A 1 112 ? -0.085 -9.610 2.240 1.00 98.19 112 GLU A O 1
ATOM 928 N N . GLN A 1 113 ? -2.210 -9.471 2.894 1.00 97.50 113 GLN A N 1
ATOM 929 C CA . GLN A 1 113 ? -2.710 -10.276 1.771 1.00 97.50 113 GLN A CA 1
ATOM 930 C C . GLN A 1 113 ? -2.424 -9.623 0.410 1.00 97.50 113 GLN A C 1
ATOM 932 O O . GLN A 1 113 ? -2.037 -10.316 -0.535 1.00 97.50 113 GLN A O 1
ATOM 937 N N . VAL A 1 114 ? -2.578 -8.295 0.288 1.00 97.62 114 VAL A N 1
ATOM 938 C CA . VAL A 1 114 ? -2.234 -7.608 -0.969 1.00 97.62 114 VAL A CA 1
ATOM 939 C C . VAL A 1 114 ? -0.726 -7.573 -1.202 1.00 97.62 114 VAL A C 1
ATOM 941 O O . VAL A 1 114 ? -0.300 -7.759 -2.343 1.00 97.62 114 VAL A O 1
ATOM 944 N N . LYS A 1 115 ? 0.085 -7.406 -0.148 1.00 96.75 115 LYS A N 1
ATOM 945 C CA . LYS A 1 115 ? 1.546 -7.498 -0.255 1.00 96.75 115 LYS A CA 1
ATOM 946 C C . LYS A 1 115 ? 1.973 -8.855 -0.782 1.00 96.75 115 LYS A C 1
ATOM 948 O O . LYS A 1 115 ? 2.676 -8.899 -1.782 1.00 96.75 115 LYS A O 1
ATOM 953 N N . GLN A 1 116 ? 1.495 -9.943 -0.180 1.00 96.75 116 GLN A N 1
ATOM 954 C CA . GLN A 1 116 ? 1.833 -11.301 -0.613 1.00 96.75 116 GLN A CA 1
ATOM 955 C C . GLN A 1 116 ? 1.440 -11.549 -2.072 1.00 96.75 116 GLN A C 1
ATOM 957 O O . GLN A 1 116 ? 2.190 -12.163 -2.823 1.00 96.75 116 GLN A O 1
ATOM 962 N N . LYS A 1 117 ? 0.314 -10.993 -2.533 1.00 96.19 117 LYS A N 1
ATOM 963 C CA . LYS A 1 117 ? -0.061 -11.047 -3.953 1.00 96.19 117 LYS A CA 1
ATOM 964 C C . LYS A 1 117 ? 0.941 -10.330 -4.867 1.00 96.19 117 LYS A C 1
ATOM 966 O O . LYS A 1 117 ? 1.219 -10.833 -5.949 1.00 96.19 117 LYS A O 1
ATOM 971 N N . VAL A 1 118 ? 1.455 -9.169 -4.460 1.00 94.75 118 VAL A N 1
ATOM 972 C CA . VAL A 1 118 ? 2.475 -8.429 -5.224 1.00 94.75 118 VAL A CA 1
ATOM 973 C C . VAL A 1 118 ? 3.834 -9.133 -5.150 1.00 94.75 118 VAL A C 1
ATOM 975 O O . VAL A 1 118 ? 4.516 -9.225 -6.163 1.00 94.75 118 VAL A O 1
ATOM 978 N N . ILE A 1 119 ? 4.203 -9.683 -3.991 1.00 92.62 119 ILE A N 1
ATOM 979 C CA . ILE A 1 119 ? 5.434 -10.465 -3.793 1.00 92.62 119 ILE A CA 1
ATOM 980 C C . ILE A 1 119 ? 5.444 -11.695 -4.704 1.00 92.62 119 ILE A C 1
ATOM 982 O O . ILE A 1 119 ? 6.416 -11.925 -5.417 1.00 92.62 119 ILE A O 1
ATOM 986 N N . ASN A 1 120 ? 4.332 -12.429 -4.750 1.00 92.69 120 ASN A N 1
ATOM 987 C CA . ASN A 1 120 ? 4.178 -13.622 -5.585 1.00 92.69 120 ASN A CA 1
ATOM 988 C C . ASN A 1 120 ? 3.979 -13.303 -7.078 1.00 92.69 120 ASN A C 1
ATOM 990 O O . ASN A 1 120 ? 3.966 -14.215 -7.902 1.00 92.69 120 ASN A O 1
ATOM 994 N N . ASN A 1 121 ? 3.802 -12.029 -7.438 1.00 91.12 121 ASN A N 1
ATOM 995 C CA . ASN A 1 121 ? 3.674 -11.572 -8.818 1.00 91.12 121 ASN A CA 1
ATOM 996 C C . ASN A 1 121 ? 4.449 -10.256 -9.024 1.00 91.12 121 ASN A C 1
ATOM 998 O O . ASN A 1 121 ? 3.841 -9.189 -9.184 1.00 91.12 121 ASN A O 1
ATOM 1002 N N . PRO A 1 122 ? 5.795 -10.308 -9.010 1.00 88.50 122 PRO A N 1
ATOM 1003 C CA . PRO A 1 122 ? 6.633 -9.112 -9.031 1.00 88.50 122 PRO A CA 1
ATOM 1004 C C . PRO A 1 122 ? 6.473 -8.296 -10.320 1.00 88.50 122 PRO A C 1
ATOM 1006 O O . PRO A 1 122 ? 6.719 -7.092 -10.310 1.00 88.50 122 PRO A O 1
ATOM 1009 N N . ASP A 1 123 ? 5.977 -8.886 -11.411 1.00 89.56 123 ASP A N 1
ATOM 1010 C CA . ASP A 1 123 ? 5.679 -8.157 -12.647 1.00 89.56 123 ASP A CA 1
ATOM 1011 C C . ASP A 1 123 ? 4.641 -7.048 -12.435 1.00 89.56 123 ASP A C 1
ATOM 1013 O O . ASP A 1 123 ? 4.698 -6.030 -13.128 1.00 89.56 123 ASP A O 1
ATOM 1017 N N . MET A 1 124 ? 3.765 -7.165 -11.426 1.00 92.69 124 MET A N 1
ATOM 1018 C CA . MET A 1 124 ? 2.793 -6.127 -11.058 1.00 92.69 124 MET A CA 1
ATOM 1019 C C . MET A 1 124 ? 3.427 -4.763 -10.777 1.00 92.69 124 MET A C 1
ATOM 1021 O O . MET A 1 124 ? 2.760 -3.742 -10.926 1.00 92.69 124 MET A O 1
ATOM 1025 N N . ILE A 1 125 ? 4.695 -4.706 -10.371 1.00 90.56 125 ILE A N 1
ATOM 1026 C CA . ILE A 1 125 ? 5.372 -3.436 -10.069 1.00 90.56 125 ILE A CA 1
ATOM 1027 C C . ILE A 1 125 ? 5.992 -2.793 -11.321 1.00 90.56 125 ILE A C 1
ATOM 1029 O O . ILE A 1 125 ? 6.568 -1.705 -11.241 1.00 90.56 125 ILE A O 1
ATOM 1033 N N . THR A 1 126 ? 5.891 -3.465 -12.473 1.00 89.31 126 THR A N 1
ATOM 1034 C CA . THR A 1 126 ? 6.460 -3.065 -13.764 1.00 89.31 126 THR A CA 1
ATOM 1035 C C . THR A 1 126 ? 5.383 -2.531 -14.700 1.00 89.31 126 THR A C 1
ATOM 1037 O O . THR A 1 126 ? 4.217 -2.902 -14.598 1.00 89.31 126 THR A O 1
ATOM 1040 N N . LYS A 1 127 ? 5.761 -1.668 -15.650 1.00 88.75 127 LYS A N 1
ATOM 1041 C CA . LYS A 1 127 ? 4.825 -1.124 -16.647 1.00 88.75 127 LYS A CA 1
ATOM 1042 C C . LYS A 1 127 ? 4.208 -2.222 -17.528 1.00 88.75 127 LYS A C 1
ATOM 1044 O O . LYS A 1 127 ? 3.026 -2.143 -17.847 1.00 88.75 127 LYS A O 1
ATOM 1049 N N . ASP A 1 128 ? 4.987 -3.240 -17.885 1.00 88.44 128 ASP A N 1
ATOM 1050 C CA . ASP A 1 128 ? 4.595 -4.260 -18.865 1.00 88.44 128 ASP A CA 1
ATOM 1051 C C . ASP A 1 128 ? 3.396 -5.090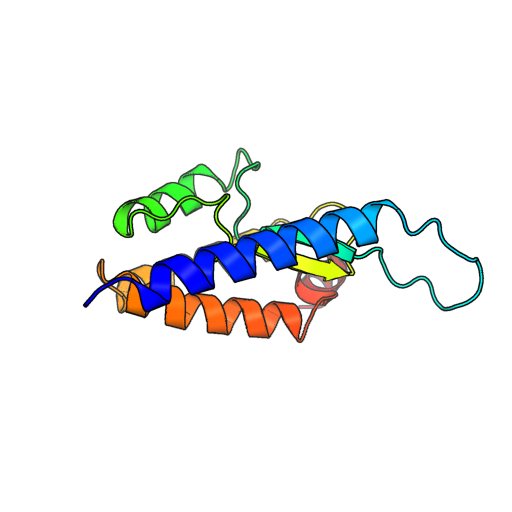 -18.416 1.00 88.44 128 ASP A C 1
ATOM 1053 O O . ASP A 1 128 ? 2.547 -5.427 -19.238 1.00 88.44 128 ASP A O 1
ATOM 1057 N N . TYR A 1 129 ? 3.279 -5.361 -17.116 1.00 90.69 129 TYR A N 1
ATOM 1058 C CA . TYR A 1 129 ? 2.115 -6.049 -16.560 1.00 90.69 129 TYR A CA 1
ATOM 1059 C C . TYR A 1 129 ? 0.808 -5.284 -16.807 1.00 90.69 129 TYR A C 1
ATOM 1061 O O . TYR A 1 129 ? -0.222 -5.892 -17.089 1.00 90.69 129 TYR A O 1
ATOM 1069 N N . TRP A 1 130 ? 0.842 -3.952 -16.729 1.00 91.81 130 TRP A N 1
ATOM 1070 C CA . TRP A 1 130 ? -0.353 -3.113 -16.861 1.00 91.81 130 TRP A CA 1
ATOM 1071 C C . TRP A 1 130 ? -0.689 -2.752 -18.306 1.00 91.81 130 TRP A C 1
ATOM 1073 O O . TRP A 1 130 ? -1.841 -2.452 -18.584 1.00 91.81 130 TRP A O 1
ATOM 1083 N N . ASN A 1 131 ? 0.277 -2.804 -19.226 1.00 85.62 131 ASN A N 1
ATOM 10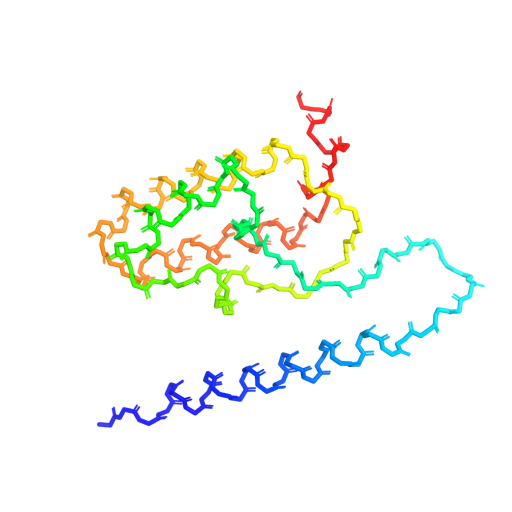84 C CA . ASN A 1 131 ? 0.020 -2.567 -20.651 1.00 85.62 131 ASN A CA 1
ATOM 1085 C C . ASN A 1 131 ? -0.658 -3.763 -21.347 1.00 85.62 131 ASN A C 1
ATOM 1087 O O . ASN A 1 131 ? -1.142 -3.616 -22.463 1.00 85.62 131 ASN A O 1
ATOM 1091 N N . LYS A 1 132 ? -0.637 -4.952 -20.731 1.00 74.31 132 LYS A N 1
ATOM 1092 C CA . LYS A 1 132 ? -1.200 -6.199 -21.280 1.00 74.31 132 LYS A CA 1
ATOM 1093 C C . LYS A 1 132 ? -2.641 -6.477 -20.825 1.00 74.31 132 LYS A C 1
ATOM 1095 O O . LYS A 1 132 ? -3.153 -7.556 -21.114 1.00 74.31 132 LYS A O 1
ATOM 1100 N N . LYS A 1 133 ? -3.249 -5.571 -20.056 1.00 57.16 133 LYS A N 1
ATOM 1101 C CA . LYS A 1 133 ? -4.585 -5.734 -19.473 1.00 57.16 133 LYS A CA 1
ATOM 1102 C C . LYS A 1 133 ? -5.650 -4.936 -20.199 1.00 57.16 133 LYS A C 1
ATOM 1104 O O . LYS A 1 133 ? -5.309 -3.857 -20.724 1.00 57.16 133 LYS A O 1
#

Secondary structure (DSSP, 8-state):
---HHHHHHHHHHHHHHHHHHHHHH-PPPS-SS-PPPEEEEESS-SS-TTTHHHHHHHHGGGT--TTSGGGEEEEE--SPPPHHHHHHHHHHHHHHHHHHTT-HHHHHHHHHHHHHHHHT-GGGGSHHHHHT-

Radius of gyration: 16.27 Å; chains: 1; bounding box: 43×29×51 Å